Protein AF-A0A9Q0ZUP5-F1 (afdb_monomer_lite)

InterPro domains:
  IPR001398 Macrophage migration inhibitory factor [PF01187] (43-85)
  IPR001398 Macrophage migration inhibitory factor [PTHR11954] (1-37)
  IPR014347 Tautomerase/MIF superfamily [G3DSA:3.30.429.10] (1-41)
  IPR014347 Tautomerase/MIF superfamily [G3DSA:3.30.429.10] (42-85)
  IPR014347 Tautomerase/MIF superfamily [SSF55331] (1-85)

Secondary structure (DSSP, 8-state):
--------SS---HHHHHHHHHHHHHHHHHHHTS-S---TTHHHHHHHHHHHHHHHHHH---GGG---------GGG-EETTEE-

Foldseek 3Di:
DDDDDDDDPDDDDPVLVVVLVVQLVVLVCVLVPDDDDDPPPPSVVSSLVSNQVSCCVRVVDHSVRDDDDDDDDPQCPDDDPRHTD

Structure (mmCIF, N/CA/C/O backbone):
data_AF-A0A9Q0ZUP5-F1
#
_entry.id   AF-A0A9Q0ZUP5-F1
#
loop_
_atom_site.group_PDB
_atom_site.id
_atom_site.type_symbol
_atom_site.label_atom_id
_atom_site.label_alt_id
_atom_site.label_comp_id
_atom_site.label_asym_id
_atom_site.label_entity_id
_atom_site.label_seq_id
_atom_site.pdbx_PDB_ins_code
_atom_site.Cartn_x
_atom_site.Cartn_y
_atom_site.Cartn_z
_atom_site.occupancy
_atom_site.B_iso_or_equiv
_atom_site.auth_seq_id
_atom_site.auth_comp_id
_atom_site.auth_asym_id
_atom_site.auth_atom_id
_atom_site.pdbx_PDB_model_num
ATOM 1 N N . MET A 1 1 ? 10.048 1.544 -10.998 1.00 76.44 1 MET A N 1
ATOM 2 C CA . MET A 1 1 ? 8.810 2.288 -10.690 1.00 76.44 1 MET A CA 1
ATOM 3 C C . MET A 1 1 ? 8.160 1.663 -9.472 1.00 76.44 1 MET A C 1
ATOM 5 O O . MET A 1 1 ? 7.880 0.473 -9.530 1.00 76.44 1 MET A O 1
ATOM 9 N N . PRO A 1 2 ? 7.974 2.395 -8.364 1.00 81.88 2 PRO A N 1
ATOM 10 C CA . PRO A 1 2 ? 7.310 1.846 -7.190 1.00 81.88 2 PRO A CA 1
ATOM 11 C C . PRO A 1 2 ? 5.797 1.753 -7.411 1.00 81.88 2 PRO A C 1
ATOM 13 O O . PRO A 1 2 ? 5.175 2.696 -7.894 1.00 81.88 2 PRO A O 1
ATOM 16 N N . THR A 1 3 ? 5.207 0.628 -7.016 1.00 85.00 3 THR A N 1
ATOM 17 C CA . THR A 1 3 ? 3.755 0.404 -7.041 1.00 85.00 3 THR A CA 1
ATOM 18 C C . THR A 1 3 ? 3.274 -0.048 -5.672 1.00 85.00 3 THR A C 1
ATOM 20 O O . THR A 1 3 ? 3.896 -0.917 -5.063 1.00 85.00 3 THR A O 1
ATOM 23 N N . LEU A 1 4 ? 2.146 0.498 -5.215 1.00 86.94 4 LEU A N 1
ATOM 24 C CA . LEU A 1 4 ? 1.457 0.066 -4.001 1.00 86.94 4 LEU A CA 1
ATOM 25 C C . LEU A 1 4 ? 0.072 -0.462 -4.376 1.00 86.94 4 LEU A C 1
ATOM 27 O O . LEU A 1 4 ? -0.759 0.296 -4.866 1.00 86.94 4 LEU A O 1
ATOM 31 N N . ASN A 1 5 ? -0.174 -1.743 -4.103 1.00 89.56 5 ASN A N 1
ATOM 32 C CA . ASN A 1 5 ? -1.486 -2.367 -4.256 1.00 89.56 5 ASN A CA 1
ATOM 33 C C . ASN A 1 5 ? -2.040 -2.716 -2.876 1.00 89.56 5 ASN A C 1
ATOM 35 O O . ASN A 1 5 ? -1.402 -3.459 -2.127 1.00 89.56 5 ASN A O 1
ATOM 39 N N . LEU A 1 6 ? -3.228 -2.204 -2.553 1.00 88.81 6 LEU A N 1
ATOM 40 C CA . LEU A 1 6 ? -3.894 -2.443 -1.279 1.00 88.81 6 LEU A CA 1
ATOM 41 C C . LEU A 1 6 ? -5.165 -3.259 -1.491 1.00 88.81 6 LEU A C 1
ATOM 43 O O . LEU A 1 6 ? -6.043 -2.867 -2.251 1.00 88.81 6 LEU A O 1
ATOM 47 N N . HIS A 1 7 ? -5.260 -4.376 -0.777 1.00 90.56 7 HIS A N 1
ATOM 48 C CA . HIS A 1 7 ? -6.443 -5.225 -0.751 1.00 90.56 7 HIS A CA 1
ATOM 49 C C . HIS A 1 7 ? -6.919 -5.318 0.695 1.00 90.56 7 HIS A C 1
ATOM 51 O O . HIS A 1 7 ? -6.150 -5.698 1.576 1.00 90.56 7 HIS A O 1
ATOM 57 N N . THR A 1 8 ? -8.172 -4.953 0.941 1.00 89.12 8 THR A N 1
ATOM 58 C CA . THR A 1 8 ? -8.796 -5.003 2.265 1.00 89.12 8 THR A CA 1
ATOM 59 C C . THR A 1 8 ? -10.202 -5.575 2.146 1.00 89.12 8 THR A C 1
ATOM 61 O O . THR A 1 8 ? -10.851 -5.431 1.113 1.00 89.12 8 THR A O 1
ATOM 64 N N . ASN A 1 9 ? -10.661 -6.246 3.199 1.00 89.44 9 ASN A N 1
ATOM 65 C CA . ASN A 1 9 ? -12.032 -6.736 3.319 1.00 89.44 9 ASN A CA 1
ATOM 66 C C . ASN A 1 9 ? -12.970 -5.711 3.978 1.00 89.44 9 ASN A C 1
ATOM 68 O O . ASN A 1 9 ? -14.157 -5.989 4.140 1.00 89.44 9 ASN A O 1
ATOM 72 N N . ILE A 1 10 ? -12.446 -4.553 4.386 1.00 88.12 10 ILE A N 1
ATOM 73 C CA . ILE A 1 10 ? -13.252 -3.452 4.909 1.00 88.12 10 ILE A CA 1
ATOM 74 C C . ILE A 1 10 ? -13.910 -2.743 3.721 1.00 88.12 10 ILE A C 1
ATOM 76 O O . ILE A 1 10 ? -13.205 -2.397 2.772 1.00 88.12 10 ILE A O 1
ATOM 80 N N . PRO A 1 11 ? -15.233 -2.512 3.743 1.00 86.94 11 PRO A N 1
ATOM 81 C CA . PRO A 1 11 ? -15.875 -1.689 2.731 1.00 86.94 11 PRO A CA 1
ATOM 82 C C . PRO A 1 11 ? -15.381 -0.247 2.883 1.00 86.94 11 PRO A C 1
ATOM 84 O O . PRO A 1 11 ? -15.549 0.367 3.935 1.00 86.94 11 PRO A O 1
ATOM 87 N N . VAL A 1 12 ? -14.755 0.284 1.836 1.00 87.19 12 VAL A N 1
ATOM 88 C CA . VAL A 1 12 ? -14.252 1.661 1.790 1.00 87.19 12 VAL A CA 1
ATOM 89 C C . VAL A 1 12 ? -14.914 2.365 0.615 1.00 87.19 12 VAL A C 1
ATOM 91 O O . VAL A 1 12 ? -15.022 1.797 -0.472 1.00 87.19 12 VAL A O 1
ATOM 94 N N . ASP A 1 13 ? -15.375 3.595 0.819 1.00 89.62 13 ASP A N 1
ATOM 95 C CA . ASP A 1 13 ? -15.903 4.416 -0.265 1.00 89.62 13 ASP A CA 1
ATOM 96 C C . ASP A 1 13 ? -14.772 4.973 -1.156 1.00 89.62 13 ASP A C 1
ATOM 98 O O . ASP A 1 13 ? -13.580 4.935 -0.821 1.00 89.62 13 ASP A O 1
ATOM 102 N N . ALA A 1 14 ? -15.139 5.502 -2.324 1.00 85.19 14 ALA A N 1
ATOM 103 C CA . ALA A 1 14 ? -14.174 5.995 -3.303 1.00 85.19 14 ALA A CA 1
ATOM 104 C C . ALA A 1 14 ? -13.362 7.207 -2.805 1.00 85.19 14 ALA A C 1
ATOM 106 O O . ALA A 1 14 ? -12.185 7.333 -3.156 1.00 85.19 14 ALA A O 1
ATOM 107 N N . VAL A 1 15 ? -13.953 8.080 -1.980 1.00 84.25 15 VAL A N 1
ATOM 108 C CA . VAL A 1 15 ? -13.279 9.279 -1.459 1.00 84.25 15 VAL A CA 1
ATOM 109 C C . VAL A 1 15 ? -12.213 8.858 -0.457 1.00 84.25 15 VAL A C 1
ATOM 111 O O . VAL A 1 15 ? -11.037 9.174 -0.655 1.00 84.25 15 VAL A O 1
ATOM 114 N N . THR A 1 16 ? -12.592 8.041 0.528 1.00 86.81 16 THR A N 1
ATOM 115 C CA . THR A 1 16 ? -11.673 7.506 1.542 1.00 86.81 16 THR A CA 1
ATOM 116 C C . THR A 1 16 ? -10.551 6.684 0.904 1.00 86.81 16 THR A C 1
ATOM 118 O O . THR A 1 16 ? -9.387 6.830 1.278 1.00 86.81 16 THR A O 1
ATOM 121 N N . THR A 1 17 ? -10.859 5.884 -0.124 1.00 88.94 17 THR A N 1
ATOM 122 C CA . THR A 1 17 ? -9.840 5.147 -0.891 1.00 88.94 17 THR A CA 1
ATOM 123 C C . THR A 1 17 ? -8.840 6.099 -1.548 1.00 88.94 17 THR A C 1
ATOM 125 O O . THR A 1 17 ? -7.630 5.896 -1.446 1.00 88.94 17 THR A O 1
ATOM 128 N N . SER A 1 18 ? -9.322 7.166 -2.192 1.00 89.62 18 SER A N 1
ATOM 129 C CA . SER A 1 18 ? -8.452 8.144 -2.851 1.00 89.62 18 SER A CA 1
ATOM 130 C C . SER A 1 18 ? -7.545 8.880 -1.861 1.00 89.62 18 SER A C 1
ATOM 132 O O . SER A 1 18 ? -6.375 9.115 -2.166 1.00 89.62 18 SER A O 1
ATOM 134 N N . ASP A 1 19 ? -8.048 9.189 -0.667 1.00 91.38 19 ASP A N 1
ATOM 135 C CA . ASP A 1 19 ? -7.283 9.875 0.372 1.00 91.38 19 ASP A CA 1
ATOM 136 C C . ASP A 1 19 ? -6.210 8.966 0.969 1.00 91.38 19 ASP A C 1
ATOM 138 O O . ASP A 1 19 ? -5.064 9.389 1.107 1.00 91.38 19 ASP A O 1
ATOM 142 N N . ILE A 1 20 ? -6.534 7.694 1.226 1.00 91.31 20 ILE A N 1
ATOM 143 C CA . ILE A 1 20 ? -5.550 6.692 1.658 1.00 91.31 20 ILE A CA 1
ATOM 144 C C . ILE A 1 20 ? -4.440 6.551 0.615 1.00 91.31 20 ILE A C 1
ATOM 146 O O . ILE A 1 20 ? -3.260 6.574 0.966 1.00 91.31 20 ILE A O 1
ATOM 150 N N . LEU A 1 21 ? -4.793 6.436 -0.670 1.00 90.44 21 LEU A N 1
ATOM 151 C CA . LEU A 1 21 ? -3.811 6.291 -1.746 1.00 90.44 21 LEU A CA 1
ATOM 152 C C . LEU A 1 21 ? -2.939 7.542 -1.904 1.00 90.44 21 LEU A C 1
ATOM 154 O O . LEU A 1 21 ? -1.728 7.413 -2.097 1.00 90.44 21 LEU A O 1
ATOM 158 N N . LYS A 1 22 ? -3.510 8.746 -1.787 1.00 91.12 22 LYS A N 1
ATOM 159 C CA . LYS A 1 22 ? -2.752 10.009 -1.813 1.00 91.12 22 LYS A CA 1
ATOM 160 C C . LYS A 1 22 ? -1.790 10.110 -0.634 1.00 91.12 22 LYS A C 1
ATOM 162 O O . LYS A 1 22 ? -0.612 10.411 -0.844 1.00 91.12 22 LYS A O 1
ATOM 167 N N . ASP A 1 23 ? -2.267 9.830 0.577 1.00 91.12 23 ASP A N 1
ATOM 168 C CA . ASP A 1 23 ? -1.462 9.882 1.798 1.00 91.12 23 ASP A CA 1
ATOM 169 C C . ASP A 1 23 ? -0.326 8.853 1.735 1.00 91.12 23 ASP A C 1
ATOM 171 O O . ASP A 1 23 ? 0.838 9.199 1.963 1.00 91.12 23 ASP A O 1
ATOM 175 N N . ALA A 1 24 ? -0.627 7.622 1.314 1.00 89.31 24 ALA A N 1
ATOM 176 C CA . ALA A 1 24 ? 0.365 6.566 1.143 1.00 89.31 24 ALA A CA 1
ATOM 177 C C . ALA A 1 24 ? 1.397 6.920 0.065 1.00 89.31 24 ALA A C 1
ATOM 179 O O . ALA A 1 24 ? 2.597 6.802 0.303 1.00 89.31 24 ALA A O 1
ATOM 180 N N . THR A 1 25 ? 0.964 7.429 -1.092 1.00 88.62 25 THR A N 1
ATOM 181 C CA . THR A 1 25 ? 1.870 7.834 -2.181 1.00 88.62 25 THR A CA 1
ATOM 182 C C . THR A 1 25 ? 2.799 8.963 -1.740 1.00 88.62 25 THR A C 1
ATOM 184 O O . THR A 1 25 ? 4.005 8.911 -1.984 1.00 88.62 25 THR A O 1
ATOM 187 N N . LYS A 1 26 ? 2.267 9.971 -1.039 1.00 88.81 26 LYS A N 1
ATOM 188 C CA . LYS A 1 26 ? 3.045 11.102 -0.514 1.00 88.81 26 LYS A CA 1
ATOM 189 C C . LYS A 1 26 ? 4.028 10.676 0.573 1.00 88.81 26 LYS A C 1
ATOM 191 O O . LYS A 1 26 ? 5.120 11.235 0.667 1.00 88.81 26 LYS A O 1
ATOM 196 N N . ALA A 1 27 ? 3.645 9.727 1.420 1.00 87.12 27 ALA A N 1
ATOM 197 C CA . ALA A 1 27 ? 4.514 9.236 2.476 1.00 87.12 27 ALA A CA 1
ATOM 198 C C . ALA A 1 27 ? 5.626 8.338 1.910 1.00 87.12 27 ALA A C 1
ATOM 200 O O . ALA A 1 27 ? 6.796 8.530 2.238 1.00 87.12 27 ALA A O 1
ATOM 201 N N . LEU A 1 28 ? 5.290 7.432 0.986 1.00 83.56 28 LEU A N 1
ATOM 202 C CA . LEU A 1 28 ? 6.260 6.568 0.314 1.00 83.56 28 LEU A CA 1
ATOM 203 C C . LEU A 1 28 ? 7.238 7.359 -0.558 1.00 83.56 28 LEU A C 1
ATOM 205 O O . LEU A 1 28 ? 8.431 7.070 -0.518 1.00 83.56 28 LEU A O 1
ATOM 209 N N . SER A 1 29 ? 6.792 8.387 -1.290 1.00 82.56 29 SER A N 1
ATOM 210 C CA . SER A 1 29 ? 7.685 9.190 -2.141 1.00 82.56 29 SER A CA 1
ATOM 211 C C . SER A 1 29 ? 8.802 9.873 -1.344 1.00 82.56 29 SER A C 1
ATOM 213 O O . SER A 1 29 ? 9.949 9.899 -1.788 1.00 82.56 29 SER A O 1
ATOM 215 N N . LYS A 1 30 ? 8.510 10.327 -0.118 1.00 81.94 30 LYS A N 1
ATOM 216 C CA . LYS A 1 30 ? 9.509 10.890 0.807 1.00 81.94 30 LYS A CA 1
ATOM 217 C C . LYS A 1 30 ? 10.543 9.869 1.288 1.00 81.94 30 LYS A C 1
ATOM 219 O O . LYS A 1 30 ? 11.662 10.253 1.623 1.00 81.94 30 LYS A O 1
ATOM 224 N N . ILE A 1 31 ? 10.171 8.591 1.371 1.00 77.81 31 ILE A N 1
ATOM 225 C CA . ILE A 1 31 ? 11.053 7.512 1.844 1.00 77.81 31 ILE A CA 1
ATOM 226 C C . ILE A 1 31 ? 11.873 6.939 0.682 1.00 77.81 31 ILE A C 1
ATOM 228 O O . ILE A 1 31 ? 13.049 6.629 0.858 1.00 77.81 31 ILE A O 1
ATOM 232 N N . ILE A 1 32 ? 11.267 6.823 -0.504 1.00 72.75 32 ILE A N 1
ATOM 233 C CA . ILE A 1 32 ? 11.899 6.306 -1.727 1.00 72.75 32 ILE A CA 1
ATOM 234 C C . ILE A 1 32 ? 12.885 7.323 -2.318 1.00 72.75 32 ILE A C 1
ATOM 236 O O . ILE A 1 32 ? 13.921 6.926 -2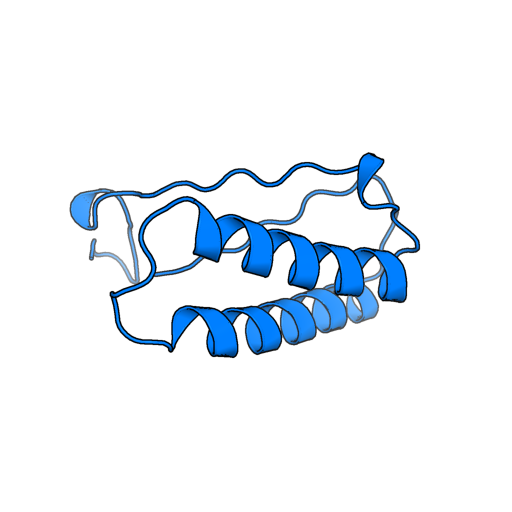.833 1.00 72.75 32 ILE A O 1
ATOM 240 N N . GLY A 1 33 ? 12.620 8.630 -2.200 1.00 60.59 33 GLY A N 1
ATOM 241 C CA . GLY A 1 33 ? 13.496 9.695 -2.709 1.00 60.59 33 GLY A CA 1
ATOM 242 C C . GLY A 1 33 ? 14.832 9.878 -1.972 1.00 60.59 33 GLY A C 1
ATOM 243 O O . GLY A 1 33 ? 15.531 10.853 -2.238 1.00 60.59 33 GLY A O 1
ATOM 244 N N . LYS A 1 34 ? 15.196 8.991 -1.034 1.00 57.41 34 LYS A N 1
ATOM 245 C CA . LYS A 1 34 ? 16.504 9.007 -0.362 1.00 57.41 34 LYS A CA 1
ATOM 246 C C . LYS A 1 34 ? 17.493 8.097 -1.111 1.00 57.41 34 LYS A C 1
ATOM 248 O O . LYS A 1 34 ? 17.128 6.968 -1.431 1.00 57.41 34 LYS A O 1
ATOM 253 N N . PRO A 1 35 ? 18.729 8.557 -1.379 1.00 43.06 35 PRO A N 1
ATOM 254 C CA . PRO A 1 35 ? 19.661 7.876 -2.276 1.00 43.06 35 PRO A CA 1
ATOM 255 C C . PRO A 1 35 ? 20.119 6.522 -1.719 1.00 43.06 35 PRO A C 1
ATOM 257 O O . PRO A 1 35 ? 20.679 6.479 -0.625 1.00 43.06 35 PRO A O 1
ATOM 260 N N . GLU A 1 36 ? 19.849 5.457 -2.489 1.00 46.09 36 GLU A N 1
ATOM 261 C CA . GLU A 1 36 ? 20.539 4.156 -2.707 1.00 46.09 36 GLU A CA 1
ATOM 262 C C . GLU A 1 36 ? 21.373 3.472 -1.595 1.00 46.09 36 GLU A C 1
ATOM 264 O O . GLU A 1 36 ? 22.037 2.471 -1.845 1.00 46.09 36 GLU A O 1
ATOM 269 N N . SER A 1 37 ? 21.324 3.923 -0.345 1.00 43.34 37 SER A N 1
ATOM 270 C CA . SER A 1 37 ? 22.272 3.503 0.702 1.00 43.34 37 SER A CA 1
ATOM 271 C C . SER A 1 37 ? 21.613 2.762 1.860 1.00 43.34 37 SER A C 1
ATOM 273 O O . SER A 1 37 ? 22.283 2.419 2.833 1.00 43.34 37 SER A O 1
ATOM 275 N N . VAL A 1 38 ? 20.302 2.512 1.800 1.00 47.78 38 VAL A N 1
ATOM 276 C CA . VAL A 1 38 ? 19.617 1.718 2.824 1.00 47.78 38 VAL A CA 1
ATOM 277 C C . VAL A 1 38 ? 19.476 0.298 2.305 1.00 47.78 38 VAL A C 1
ATOM 279 O O . VAL A 1 38 ? 18.511 -0.057 1.638 1.00 47.78 38 VAL A O 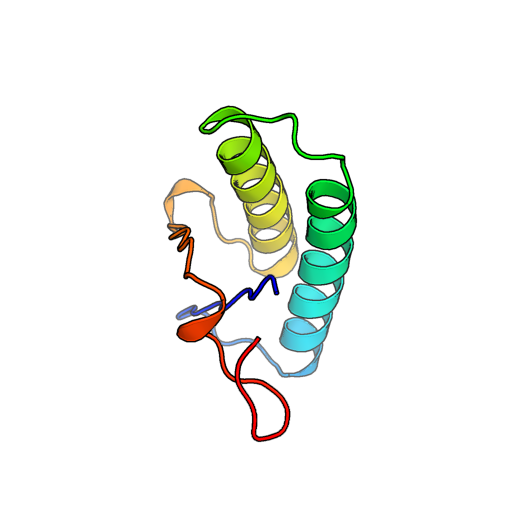1
ATOM 282 N N . LYS A 1 39 ? 20.482 -0.521 2.610 1.00 53.50 39 LYS A N 1
ATOM 283 C CA . LYS A 1 39 ? 20.426 -1.967 2.396 1.00 53.50 39 LYS A CA 1
ATOM 284 C C . LYS A 1 39 ? 19.203 -2.546 3.121 1.00 53.50 39 LYS A C 1
ATOM 286 O O . LYS A 1 39 ? 18.881 -2.141 4.245 1.00 53.50 39 LYS A O 1
ATOM 291 N N . TYR A 1 40 ? 18.544 -3.519 2.493 1.00 52.91 40 TYR A N 1
ATOM 292 C CA . TYR A 1 40 ? 17.614 -4.420 3.178 1.00 52.91 40 TYR A CA 1
ATOM 293 C C . TYR A 1 40 ? 18.265 -4.918 4.483 1.00 52.91 40 TYR A C 1
ATOM 295 O O . TYR A 1 40 ? 19.452 -5.256 4.448 1.00 52.91 40 TYR A O 1
ATOM 303 N N . PRO A 1 41 ? 17.564 -4.941 5.637 1.00 59.22 41 PRO A N 1
ATOM 304 C CA . PRO A 1 41 ? 16.109 -4.839 5.847 1.00 59.22 41 PRO A CA 1
ATOM 305 C C . PRO A 1 41 ? 15.581 -3.481 6.373 1.00 59.22 41 PRO A C 1
ATOM 307 O O . PRO A 1 41 ? 14.379 -3.332 6.593 1.00 59.22 41 PRO A O 1
ATOM 310 N N . VAL A 1 42 ? 16.437 -2.478 6.601 1.00 65.19 42 VAL A N 1
ATOM 311 C CA . VAL A 1 42 ? 16.067 -1.276 7.387 1.00 65.19 42 VAL A CA 1
ATOM 312 C C . VAL A 1 42 ? 14.998 -0.414 6.698 1.00 65.19 42 VAL A C 1
ATOM 314 O O . VAL A 1 42 ? 14.106 0.124 7.357 1.00 65.19 42 VAL A O 1
ATOM 317 N N . GLN A 1 43 ? 15.026 -0.320 5.366 1.00 73.38 43 GLN A N 1
ATOM 318 C CA . GLN A 1 43 ? 14.044 0.469 4.615 1.00 73.38 43 GLN A CA 1
ATOM 319 C C . GLN A 1 43 ? 12.641 -0.155 4.674 1.00 73.38 43 GLN A C 1
ATOM 321 O O . GLN A 1 43 ? 11.648 0.555 4.844 1.00 73.38 43 GLN A O 1
ATOM 326 N N . GLN A 1 44 ? 12.564 -1.488 4.644 1.00 77.75 44 GLN A N 1
ATOM 327 C CA . GLN A 1 44 ? 11.315 -2.250 4.695 1.00 77.75 44 GLN A CA 1
ATOM 328 C C . GLN A 1 44 ? 10.496 -1.955 5.954 1.00 77.75 44 GLN A C 1
ATOM 330 O O . GLN A 1 44 ? 9.281 -1.767 5.880 1.00 77.75 44 GLN A O 1
ATOM 335 N N . LEU A 1 45 ? 11.173 -1.828 7.097 1.00 82.25 45 LEU A N 1
ATOM 336 C CA . LEU A 1 45 ? 10.534 -1.503 8.369 1.00 82.25 45 LEU A CA 1
ATOM 337 C C . LEU A 1 45 ? 9.930 -0.091 8.366 1.00 82.25 45 LEU A C 1
ATOM 339 O O . LEU A 1 45 ? 8.838 0.121 8.890 1.00 82.25 45 LEU A O 1
ATOM 343 N N . SER A 1 46 ? 10.611 0.875 7.741 1.00 84.44 46 SER A N 1
ATOM 344 C CA . SER A 1 46 ? 10.096 2.246 7.625 1.00 84.44 46 SER A CA 1
ATOM 345 C C . SER A 1 46 ? 8.866 2.339 6.716 1.00 84.44 46 SER A C 1
ATOM 347 O O . SER A 1 46 ? 7.912 3.044 7.055 1.00 84.44 46 SER A O 1
ATOM 349 N N . TYR A 1 47 ? 8.842 1.580 5.614 1.00 86.44 47 TYR A N 1
ATOM 350 C CA . TYR A 1 47 ? 7.659 1.452 4.761 1.00 86.44 47 TYR A CA 1
ATOM 351 C C . TYR A 1 47 ? 6.494 0.826 5.521 1.00 86.44 47 TYR A C 1
ATOM 353 O O . TYR A 1 47 ? 5.388 1.361 5.488 1.00 86.44 47 TYR A O 1
ATOM 361 N N . TYR A 1 48 ? 6.759 -0.264 6.246 1.00 89.19 48 TYR A N 1
ATOM 362 C CA . TYR A 1 48 ? 5.755 -0.938 7.060 1.00 89.19 48 TYR A CA 1
ATOM 363 C C . TYR A 1 48 ? 5.135 0.002 8.085 1.00 89.19 48 TYR A C 1
ATOM 365 O O . TYR A 1 48 ? 3.919 0.153 8.101 1.00 89.19 48 TYR A O 1
ATOM 373 N N . LYS A 1 49 ? 5.961 0.689 8.880 1.00 89.88 49 LYS A N 1
ATOM 374 C CA . LYS A 1 49 ? 5.486 1.622 9.905 1.00 89.88 49 LYS A CA 1
ATOM 375 C C . LYS A 1 49 ? 4.606 2.723 9.313 1.00 89.88 49 LYS A C 1
ATOM 377 O O . LYS A 1 49 ? 3.516 2.976 9.801 1.00 89.88 49 LYS A O 1
ATOM 382 N N . THR A 1 50 ? 5.057 3.326 8.218 1.00 89.94 50 THR A N 1
ATOM 383 C CA . THR A 1 50 ? 4.329 4.417 7.557 1.00 89.94 50 THR A CA 1
ATOM 384 C C . THR A 1 50 ? 2.966 3.964 7.039 1.00 89.94 50 THR A C 1
ATOM 386 O O . THR A 1 50 ? 1.972 4.664 7.209 1.00 89.94 50 THR A O 1
ATOM 389 N N . ILE A 1 51 ? 2.906 2.787 6.410 1.00 90.44 51 ILE A N 1
ATOM 390 C CA .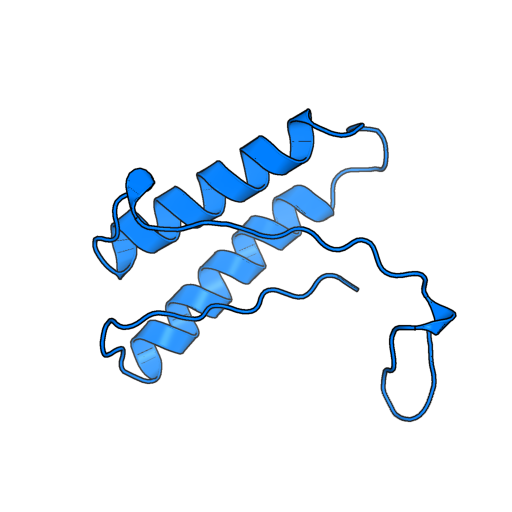 ILE A 1 51 ? 1.645 2.221 5.925 1.00 90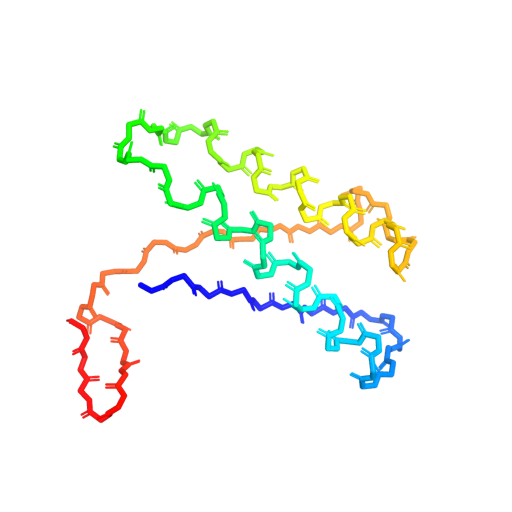.44 51 ILE A CA 1
ATOM 391 C C . ILE A 1 51 ? 0.755 1.833 7.112 1.00 90.44 51 ILE A C 1
ATOM 393 O O . ILE A 1 51 ? -0.431 2.146 7.087 1.00 90.44 51 ILE A O 1
ATOM 397 N N . ALA A 1 52 ? 1.318 1.236 8.168 1.00 92.00 52 ALA A N 1
ATOM 398 C CA . ALA A 1 52 ? 0.591 0.889 9.389 1.00 92.00 52 ALA A CA 1
ATOM 399 C C . ALA A 1 52 ? -0.121 2.107 9.987 1.00 92.00 52 ALA A C 1
ATOM 401 O O . ALA A 1 52 ? -1.319 2.047 10.238 1.00 92.00 52 ALA A O 1
ATOM 402 N N . ASP A 1 53 ? 0.592 3.225 10.138 1.00 92.88 53 ASP A N 1
ATOM 403 C CA . ASP A 1 53 ? 0.048 4.452 10.722 1.00 92.88 53 ASP A CA 1
ATOM 404 C C . ASP A 1 53 ? -1.131 5.001 9.892 1.00 92.88 53 ASP A C 1
ATOM 406 O O . ASP A 1 53 ? -2.151 5.424 10.445 1.00 92.88 53 ASP A O 1
ATOM 410 N N . ILE A 1 54 ? -1.036 4.945 8.557 1.00 92.00 54 ILE A N 1
ATOM 411 C CA . ILE A 1 54 ? -2.110 5.380 7.648 1.00 92.00 54 ILE A CA 1
ATOM 412 C C . ILE A 1 54 ? -3.326 4.456 7.763 1.00 92.00 54 ILE A C 1
ATOM 414 O O . ILE A 1 54 ? -4.451 4.942 7.887 1.00 92.00 54 ILE A O 1
ATOM 418 N N . LEU A 1 55 ? -3.122 3.135 7.746 1.00 91.62 55 LEU A N 1
ATOM 419 C CA . LEU A 1 55 ? -4.217 2.163 7.837 1.00 91.62 55 LEU A CA 1
ATOM 420 C C . LEU A 1 55 ? -4.897 2.184 9.203 1.00 91.62 55 LEU A C 1
ATOM 422 O O . LEU A 1 55 ? -6.124 2.109 9.272 1.00 91.62 55 LEU A O 1
ATOM 426 N N . GLN A 1 56 ? -4.129 2.366 10.273 1.00 91.94 56 GLN A N 1
ATOM 427 C CA . GLN A 1 56 ? -4.667 2.540 11.613 1.00 91.94 56 GLN A CA 1
ATOM 428 C C . GLN A 1 56 ? -5.518 3.812 11.692 1.00 91.94 56 GLN A C 1
ATOM 430 O O . GLN A 1 56 ? -6.643 3.770 12.179 1.00 91.94 56 GLN A O 1
ATOM 435 N N . THR A 1 57 ? -5.018 4.935 11.172 1.00 91.88 57 THR A N 1
ATOM 436 C CA . THR A 1 57 ? -5.712 6.231 11.266 1.00 91.88 57 THR A CA 1
ATOM 437 C C . THR A 1 57 ? -6.973 6.283 10.404 1.00 91.88 57 THR A C 1
ATOM 439 O O . THR A 1 57 ? -7.979 6.850 10.817 1.00 91.88 57 THR A O 1
ATOM 442 N N . LYS A 1 58 ? -6.928 5.720 9.191 1.00 91.00 58 LYS A N 1
ATOM 443 C CA . LYS A 1 58 ? -8.009 5.861 8.200 1.00 91.00 58 LYS A CA 1
ATOM 444 C C . LYS A 1 58 ? -9.020 4.722 8.240 1.00 91.00 58 LYS A C 1
ATOM 446 O O . LYS A 1 58 ? -10.191 4.953 7.973 1.00 91.00 58 LYS A O 1
ATOM 451 N N . LEU A 1 59 ? -8.572 3.503 8.542 1.00 90.25 59 LEU A N 1
ATOM 452 C CA . LEU A 1 59 ? -9.395 2.292 8.474 1.00 90.25 59 LEU A CA 1
ATOM 453 C C . LEU A 1 59 ? -9.494 1.550 9.812 1.00 90.25 59 LEU A C 1
ATOM 455 O O . LEU A 1 59 ? -10.165 0.524 9.876 1.00 90.25 59 LEU A O 1
ATOM 459 N N . SER A 1 60 ? -8.843 2.041 10.875 1.00 90.81 60 SER A N 1
ATOM 460 C CA . SER A 1 60 ? -8.782 1.357 12.178 1.00 90.81 60 SER A CA 1
ATOM 461 C C . SER A 1 60 ? -8.260 -0.085 12.081 1.00 90.81 60 SER A C 1
ATOM 463 O O . SER A 1 60 ? -8.673 -0.961 12.841 1.00 90.81 60 SER A O 1
ATOM 465 N N . ILE A 1 61 ? -7.358 -0.345 11.128 1.00 90.38 61 ILE A N 1
ATOM 466 C CA . ILE A 1 61 ? -6.716 -1.652 10.964 1.00 90.38 61 ILE A CA 1
ATOM 467 C C . ILE A 1 61 ? -5.446 -1.686 11.805 1.00 90.38 61 ILE A C 1
ATOM 469 O O . ILE A 1 61 ? -4.478 -0.997 11.486 1.00 90.38 61 ILE A O 1
ATOM 473 N N . ASP A 1 62 ? -5.441 -2.556 12.812 1.00 91.31 62 ASP A N 1
ATOM 474 C CA . ASP A 1 62 ? -4.251 -2.816 13.616 1.00 91.31 62 ASP A CA 1
ATOM 475 C C . ASP A 1 62 ? -3.121 -3.450 12.795 1.00 91.31 62 ASP A C 1
ATOM 477 O O . ASP A 1 62 ? -3.348 -4.267 11.898 1.00 91.31 62 ASP A O 1
ATOM 481 N N . SER A 1 63 ? -1.883 -3.103 13.149 1.00 88.00 63 SER A N 1
ATOM 482 C CA . SER A 1 63 ? -0.682 -3.598 12.474 1.00 88.00 63 SER A CA 1
ATOM 483 C C . SER A 1 63 ? -0.553 -5.125 12.462 1.00 88.00 63 SER A C 1
ATOM 485 O O . SER A 1 63 ? -0.023 -5.686 11.509 1.00 88.00 63 SER A O 1
ATOM 487 N N . SER A 1 64 ? -1.118 -5.828 13.446 1.00 91.50 64 SER A N 1
ATOM 488 C CA . SER A 1 64 ? -1.142 -7.297 13.478 1.00 91.50 64 SER A CA 1
ATOM 489 C C . SER A 1 64 ? -2.049 -7.938 12.420 1.00 91.50 64 SER A C 1
ATOM 491 O O . SER A 1 64 ? -1.979 -9.147 12.199 1.00 91.50 64 SER A O 1
ATOM 493 N N . ARG A 1 65 ? -2.919 -7.158 11.766 1.00 92.31 65 ARG A N 1
ATOM 494 C CA . ARG A 1 65 ? -3.976 -7.666 10.878 1.00 92.31 65 ARG A CA 1
ATOM 495 C C . ARG A 1 65 ? -3.660 -7.570 9.393 1.00 92.31 65 ARG A C 1
ATOM 497 O O . ARG A 1 65 ? -4.509 -7.931 8.577 1.00 92.31 65 ARG A O 1
ATOM 504 N N . PHE A 1 66 ? -2.477 -7.097 9.023 1.00 90.31 66 PHE A N 1
ATOM 505 C CA . PHE A 1 66 ? -2.077 -7.016 7.626 1.00 90.31 66 PHE A CA 1
ATOM 506 C C . PHE A 1 66 ? -0.642 -7.492 7.420 1.00 90.31 66 PHE A C 1
ATOM 508 O O . PHE A 1 66 ? 0.148 -7.637 8.347 1.00 90.31 66 PHE A O 1
ATOM 515 N N . TYR A 1 67 ? -0.305 -7.738 6.161 1.00 90.94 67 TYR A N 1
ATOM 516 C CA . TYR A 1 67 ? 1.045 -8.057 5.729 1.00 90.94 67 TYR A CA 1
ATOM 517 C C . TYR A 1 67 ? 1.402 -7.182 4.530 1.00 90.94 67 TYR A C 1
ATOM 519 O O . TYR A 1 67 ? 0.527 -6.738 3.786 1.00 90.94 67 TYR A O 1
ATOM 527 N N . ILE A 1 68 ? 2.696 -6.955 4.316 1.00 89.06 68 ILE A N 1
ATOM 528 C CA . ILE A 1 68 ? 3.201 -6.251 3.136 1.00 89.06 68 ILE A CA 1
ATOM 529 C C . ILE A 1 68 ? 4.184 -7.168 2.427 1.00 89.06 68 ILE A C 1
ATOM 531 O O . ILE A 1 68 ? 5.105 -7.701 3.045 1.00 89.06 68 ILE A O 1
ATOM 535 N N . LYS A 1 69 ? 3.988 -7.341 1.121 1.00 88.38 69 LYS A N 1
ATOM 536 C CA . LYS A 1 69 ? 4.924 -8.057 0.257 1.00 88.38 69 LYS A CA 1
ATOM 537 C C . LYS A 1 69 ? 5.708 -7.044 -0.560 1.00 88.38 69 LYS A C 1
ATOM 539 O O . LYS A 1 69 ? 5.119 -6.189 -1.216 1.00 88.38 69 LYS A O 1
ATOM 544 N N . PHE A 1 70 ? 7.027 -7.161 -0.508 1.00 86.12 70 PHE A N 1
ATOM 545 C CA . PHE A 1 70 ? 7.938 -6.356 -1.305 1.00 86.12 70 PHE A CA 1
ATOM 546 C C . PHE A 1 70 ? 8.412 -7.208 -2.472 1.00 86.12 70 PHE A C 1
ATOM 548 O O . PHE A 1 70 ? 8.826 -8.350 -2.280 1.00 86.12 70 PHE A O 1
ATOM 555 N N . PHE A 1 71 ? 8.319 -6.649 -3.672 1.00 84.06 71 PHE A N 1
ATOM 556 C CA . PHE A 1 71 ? 8.767 -7.286 -4.898 1.00 84.06 71 PHE A CA 1
ATOM 557 C C . PHE A 1 71 ? 9.768 -6.357 -5.565 1.00 84.06 71 PHE A C 1
ATOM 559 O O . PHE A 1 71 ? 9.427 -5.223 -5.901 1.00 84.06 71 PHE A O 1
ATOM 566 N N . ASP A 1 72 ? 10.989 -6.847 -5.740 1.00 85.25 72 ASP A N 1
ATOM 567 C CA . ASP A 1 72 ? 11.976 -6.206 -6.595 1.00 85.25 72 ASP A CA 1
ATOM 568 C C . ASP A 1 72 ? 11.939 -6.906 -7.953 1.00 85.25 72 ASP A C 1
ATOM 570 O O . ASP A 1 72 ? 12.306 -8.076 -8.078 1.00 85.25 72 ASP A O 1
ATOM 574 N N . SER A 1 73 ? 11.388 -6.216 -8.948 1.00 84.12 73 SER A N 1
ATOM 575 C CA . SER A 1 73 ? 11.236 -6.744 -10.299 1.00 84.12 73 SER A CA 1
ATOM 576 C C . SER A 1 73 ? 12.252 -6.075 -11.220 1.00 84.12 73 SER A C 1
ATOM 578 O O . SER A 1 73 ? 12.264 -4.841 -11.300 1.00 84.12 73 SER A O 1
ATOM 580 N N . PRO A 1 74 ? 13.048 -6.852 -11.978 1.00 87.19 74 PRO A N 1
ATOM 581 C CA . PRO A 1 74 ? 13.891 -6.312 -13.035 1.00 87.19 74 PRO A CA 1
ATOM 582 C C . PRO A 1 74 ? 13.100 -5.422 -13.999 1.00 87.19 74 PRO A C 1
ATOM 584 O O . PRO A 1 74 ? 11.929 -5.683 -14.286 1.00 87.19 74 PRO A O 1
ATOM 587 N N . ARG A 1 75 ? 13.763 -4.388 -14.529 1.00 86.06 75 ARG A N 1
ATOM 588 C CA . ARG A 1 75 ? 13.148 -3.381 -15.415 1.00 86.06 75 ARG A CA 1
ATOM 589 C C . ARG A 1 75 ? 12.483 -4.000 -16.649 1.00 86.06 75 ARG A C 1
ATOM 591 O O . ARG A 1 75 ? 11.356 -3.640 -16.972 1.00 86.06 75 ARG A O 1
ATOM 598 N N . SER A 1 76 ? 13.112 -5.026 -17.226 1.00 90.81 76 SER A N 1
ATOM 599 C CA . SER A 1 76 ? 12.595 -5.783 -18.373 1.00 90.81 76 SER A CA 1
ATOM 600 C C . SER A 1 76 ? 11.256 -6.483 -18.115 1.00 90.81 76 SER A C 1
ATOM 602 O O . SER A 1 76 ? 10.546 -6.799 -19.062 1.00 90.81 76 SER A O 1
ATOM 604 N N . PHE A 1 77 ? 10.900 -6.737 -16.851 1.00 88.44 77 PHE A N 1
ATOM 605 C CA . PHE A 1 77 ? 9.622 -7.346 -16.467 1.00 88.44 77 PHE A CA 1
ATOM 606 C C . PHE A 1 77 ? 8.553 -6.317 -16.080 1.00 88.44 77 PHE A C 1
ATOM 608 O O . PHE A 1 77 ? 7.453 -6.700 -15.685 1.00 88.44 77 PHE A O 1
ATOM 615 N N . PHE A 1 78 ? 8.842 -5.018 -16.189 1.00 86.44 78 PHE A N 1
ATOM 616 C CA . PHE A 1 78 ? 7.908 -3.956 -15.835 1.00 86.44 78 PHE A CA 1
ATOM 617 C C . PHE A 1 78 ? 7.532 -3.142 -17.083 1.00 86.44 78 PHE A C 1
ATOM 619 O O . PHE A 1 78 ? 8.347 -2.404 -17.632 1.00 86.44 78 PHE A O 1
ATOM 626 N N . GLY A 1 79 ? 6.283 -3.286 -17.534 1.00 89.75 79 GLY A N 1
ATOM 627 C CA . GLY A 1 79 ? 5.736 -2.574 -18.693 1.00 89.75 79 GLY A CA 1
ATOM 628 C C . GLY A 1 79 ? 5.216 -1.173 -18.357 1.00 89.75 79 GLY A C 1
ATOM 629 O O . GLY A 1 79 ? 4.633 -0.961 -17.294 1.00 89.75 79 GLY A O 1
ATOM 630 N N . PHE A 1 80 ? 5.388 -0.219 -19.271 1.00 87.00 80 PHE A N 1
ATOM 631 C CA . PHE A 1 80 ? 4.848 1.138 -19.179 1.00 87.00 80 PHE A CA 1
ATOM 632 C C . PHE A 1 80 ? 4.682 1.771 -20.566 1.00 87.00 80 PHE A C 1
ATOM 634 O O . PHE A 1 80 ? 5.587 1.707 -21.388 1.00 87.00 80 PHE A O 1
ATOM 641 N N . ASN A 1 81 ? 3.524 2.390 -20.831 1.00 88.75 81 ASN A N 1
ATOM 642 C CA . ASN A 1 81 ? 3.220 3.109 -22.081 1.00 88.75 81 ASN A CA 1
ATOM 643 C C . ASN A 1 81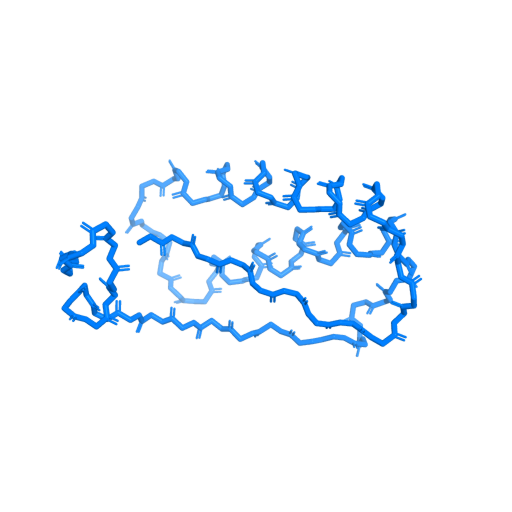 ? 3.531 2.339 -23.385 1.00 88.75 81 ASN A C 1
ATOM 645 O O . ASN A 1 81 ? 3.989 2.920 -24.365 1.00 88.75 81 ASN A O 1
ATOM 649 N N . GLY A 1 82 ? 3.265 1.031 -23.413 1.00 90.19 82 GLY A N 1
ATOM 650 C CA . GLY A 1 82 ? 3.484 0.192 -24.599 1.00 90.19 82 GLY A CA 1
ATOM 651 C C . GLY A 1 82 ? 4.920 -0.313 -24.778 1.00 90.19 82 GLY A C 1
ATOM 652 O O . GLY A 1 82 ? 5.182 -1.037 -25.734 1.00 90.19 82 GLY A O 1
ATOM 653 N N . THR A 1 83 ? 5.833 0.009 -23.858 1.00 90.19 83 THR A N 1
ATOM 654 C CA . THR A 1 83 ? 7.199 -0.537 -23.806 1.00 90.19 83 THR A CA 1
ATOM 655 C C . THR A 1 83 ? 7.477 -1.180 -22.444 1.00 90.19 83 THR A C 1
ATOM 657 O O . THR A 1 83 ?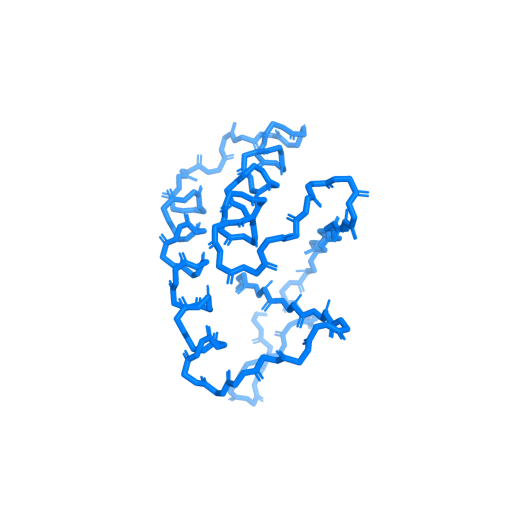 6.614 -1.201 -21.566 1.00 90.19 83 THR A O 1
ATOM 660 N N . THR A 1 84 ? 8.676 -1.725 -22.248 1.00 89.38 84 THR A N 1
ATOM 661 C CA . THR A 1 84 ? 9.218 -2.047 -20.916 1.00 89.38 84 THR A CA 1
ATOM 662 C C . THR A 1 84 ? 10.140 -0.926 -20.436 1.00 89.38 84 THR A C 1
ATOM 664 O O . THR A 1 84 ? 10.514 -0.058 -21.231 1.00 89.38 84 THR A O 1
ATOM 667 N N . PHE A 1 85 ? 10.475 -0.923 -19.144 1.00 80.12 85 PHE A N 1
ATOM 668 C CA . PHE A 1 85 ? 11.517 -0.055 -18.580 1.00 80.12 85 PHE A CA 1
ATOM 669 C C . PHE A 1 85 ? 12.938 -0.528 -18.891 1.00 80.12 85 PHE A C 1
ATOM 671 O O . PHE A 1 85 ? 13.121 -1.726 -19.214 1.00 80.12 85 PHE A O 1
#

pLDDT: mean 83.48, std 12.13, range [43.06, 92.88]

Radius of gyration: 14.39 Å; chains: 1; bounding box: 38×19×38 Å

Organism: NCBI:txid2511006

Sequence (85 aa):
MPTLNLHTNIPVDAVTTSDILKDATKALSKIIGKPESVKYPVQQLSYYKTIADILQTKLSIDSSRFYIKFFDSPRSFFGFNGTTF